Protein AF-A0A379VZ98-F1 (afdb_monomer_lite)

Secondary structure (DSSP, 8-state):
--EEEEEEBTEEEEEETTS-EEEEEEPPTTEE-B-S-EEE-TTS-EEEEEEETTEE-TTS-EE---S-EEEEE-TTS-EEEEEEHHHHS-TT--TTGGGS-HHHH-TT------PPEEEE---SSSS---EEEE---

Organism: Salmonella enterica I (NCBI:txid59201)

Foldseek 3Di:
DDKDWDDFWQWIWIADPVRDTPDIDGADPQWTDFDDDWDQDPVRKIKTQTWGPFDQDPVRDTDTGDSQKIFTAHPVRHTPDMDRNVVVDPPPPCPVVVVDDPCVVCVPPDPDPQPFDFDFDDDPDDDDTDTDTDGDD

Sequence (137 aa):
MAHYPWGYGQRYVKYDIMGVKSLTAGLPDNYNDFSHSMDNAANGHYFLRVASSNYKRPDGKNVRTVRDVIAEVDQNGVVVDEWRLFDILDPYRDVIMKTLDQGAVCPEYRRQPVRPYVERRRSGGAGLLRQIRGYRG

InterPro domains:
  IPR010262 Arylsulfotransferase, bacteria [PF05935] (3-100)
  IPR053143 Arylsulfate Sulfotransferase [PTHR35340] (7-101)

Radius of gyration: 25.3 Å; chains: 1; bounding box: 43×70×60 Å

pLDDT: mean 78.56, std 15.76, range [38.12, 94.31]

Structure (mmCIF, N/CA/C/O backbone):
data_AF-A0A379VZ98-F1
#
_entry.id   AF-A0A379VZ98-F1
#
loop_
_atom_site.group_PDB
_atom_site.id
_atom_site.type_symbol
_atom_site.label_atom_id
_atom_site.label_alt_id
_atom_site.label_comp_id
_atom_site.label_asym_id
_atom_site.label_entity_id
_atom_site.label_seq_id
_atom_site.pdbx_PDB_ins_code
_atom_site.Cartn_x
_atom_site.Cartn_y
_atom_site.Cartn_z
_atom_site.occupancy
_atom_site.B_iso_or_equiv
_atom_site.auth_seq_id
_atom_site.auth_comp_id
_atom_site.auth_asym_id
_atom_site.auth_atom_id
_atom_site.pdbx_PDB_model_num
ATOM 1 N N . MET A 1 1 ? 18.371 -8.761 -16.176 1.00 52.22 1 MET A N 1
ATOM 2 C CA . MET A 1 1 ? 18.724 -7.370 -15.815 1.00 52.22 1 MET A CA 1
ATOM 3 C C . MET A 1 1 ? 18.065 -7.044 -14.487 1.00 52.22 1 MET A C 1
ATOM 5 O O . MET A 1 1 ? 16.955 -7.508 -14.254 1.00 52.22 1 MET A O 1
ATOM 9 N N . ALA A 1 2 ? 18.768 -6.352 -13.589 1.00 61.56 2 ALA A N 1
ATOM 10 C CA . ALA A 1 2 ? 18.210 -5.948 -12.302 1.00 61.56 2 ALA A CA 1
ATOM 11 C C . ALA A 1 2 ? 17.315 -4.724 -12.518 1.00 61.56 2 ALA A C 1
ATOM 13 O O . ALA A 1 2 ? 17.780 -3.694 -12.995 1.00 61.56 2 ALA A O 1
ATOM 14 N N . HIS A 1 3 ? 16.034 -4.847 -12.187 1.00 68.56 3 HIS A N 1
ATOM 15 C CA . HIS A 1 3 ? 15.085 -3.749 -12.297 1.00 68.56 3 HIS A CA 1
ATOM 16 C C . HIS A 1 3 ? 14.783 -3.188 -10.914 1.00 68.56 3 HIS A C 1
ATOM 18 O O . HIS A 1 3 ? 14.562 -3.957 -9.980 1.00 68.56 3 HIS A O 1
ATOM 24 N N . TYR A 1 4 ? 14.732 -1.864 -10.806 1.00 75.25 4 TYR A N 1
ATOM 25 C CA . TYR A 1 4 ? 14.417 -1.164 -9.569 1.00 75.25 4 TYR A CA 1
ATOM 26 C C . TYR A 1 4 ? 12.978 -0.623 -9.621 1.00 75.25 4 TYR A C 1
ATOM 28 O O . TYR A 1 4 ? 12.713 0.352 -10.340 1.00 75.25 4 TYR A O 1
ATOM 36 N N . PRO A 1 5 ? 12.027 -1.281 -8.934 1.00 81.44 5 PRO A N 1
ATOM 37 C CA . PRO A 1 5 ? 10.669 -0.785 -8.791 1.00 81.44 5 PRO A CA 1
ATOM 38 C C . PRO A 1 5 ? 10.587 0.259 -7.673 1.00 81.44 5 PRO A C 1
ATOM 40 O O . PRO A 1 5 ? 11.182 0.109 -6.608 1.00 81.44 5 PRO A O 1
ATOM 43 N N . TRP A 1 6 ? 9.826 1.320 -7.907 1.00 77.62 6 TRP A N 1
ATOM 44 C CA . TRP A 1 6 ? 9.490 2.321 -6.897 1.00 77.62 6 TRP A CA 1
ATOM 45 C C . TRP A 1 6 ? 8.235 3.083 -7.322 1.00 77.62 6 TRP A C 1
ATOM 47 O O . TRP A 1 6 ? 7.806 3.025 -8.472 1.00 77.62 6 TRP A O 1
ATOM 57 N N . GLY A 1 7 ? 7.623 3.812 -6.402 1.00 83.06 7 GLY A N 1
ATOM 58 C CA . GLY A 1 7 ? 6.435 4.603 -6.692 1.00 83.06 7 GLY A CA 1
ATOM 59 C C . GLY A 1 7 ? 6.365 5.841 -5.821 1.00 83.06 7 GLY A C 1
ATOM 60 O O . GLY A 1 7 ? 7.103 5.986 -4.844 1.00 83.06 7 GLY A O 1
ATOM 61 N N . TYR A 1 8 ? 5.500 6.761 -6.216 1.00 82.94 8 TYR A N 1
ATOM 62 C CA . TYR A 1 8 ? 5.319 8.041 -5.555 1.00 82.94 8 TYR A CA 1
ATOM 63 C C . TYR A 1 8 ? 3.886 8.534 -5.769 1.00 82.94 8 TYR A C 1
ATOM 65 O 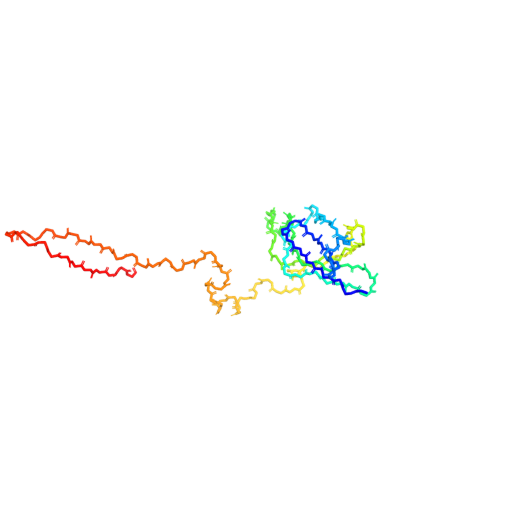O . TYR A 1 8 ? 3.415 8.665 -6.901 1.00 82.94 8 TYR A O 1
ATOM 73 N N . GLY A 1 9 ? 3.187 8.826 -4.670 1.00 85.50 9 GLY A N 1
ATOM 74 C CA . GLY A 1 9 ? 1.819 9.346 -4.704 1.00 85.50 9 GLY A CA 1
ATOM 75 C C . GLY A 1 9 ? 0.869 8.417 -5.460 1.00 85.50 9 GLY A C 1
ATOM 76 O O . GLY A 1 9 ? 0.583 7.328 -4.989 1.00 85.50 9 GLY A O 1
ATOM 77 N N . GLN A 1 10 ? 0.416 8.841 -6.644 1.00 89.69 10 GLN A N 1
ATOM 78 C CA . GLN A 1 10 ? -0.557 8.117 -7.477 1.00 89.69 10 GLN A CA 1
ATOM 79 C C . GLN A 1 10 ? 0.072 7.332 -8.641 1.00 89.69 10 GLN A C 1
ATOM 81 O O . GLN A 1 10 ? -0.622 6.981 -9.595 1.00 89.69 10 GLN A O 1
ATOM 86 N N . ARG A 1 11 ? 1.391 7.108 -8.632 1.00 87.50 11 ARG A N 1
ATOM 87 C CA . ARG A 1 11 ? 2.098 6.421 -9.724 1.00 87.50 11 ARG A CA 1
ATOM 88 C C . ARG A 1 11 ? 3.122 5.431 -9.205 1.00 87.50 11 ARG A C 1
ATOM 90 O O . ARG A 1 11 ? 3.758 5.661 -8.178 1.00 87.50 11 ARG A O 1
ATOM 97 N N . TYR A 1 12 ? 3.338 4.381 -9.981 1.00 86.44 12 TYR A N 1
ATOM 98 C CA . TYR A 1 12 ? 4.404 3.414 -9.767 1.00 86.44 12 TYR A CA 1
ATOM 99 C C . TYR A 1 12 ? 5.161 3.175 -11.073 1.00 86.44 12 TYR A C 1
ATOM 101 O O . TYR A 1 12 ? 4.627 3.295 -12.182 1.00 86.44 12 TYR A O 1
ATOM 109 N N . VAL A 1 13 ? 6.460 2.944 -10.938 1.00 85.69 13 VAL A N 1
ATOM 110 C CA . VAL A 1 13 ? 7.415 2.993 -12.038 1.00 85.69 13 VAL A CA 1
ATOM 111 C C . VAL A 1 13 ? 8.516 1.956 -11.831 1.00 85.69 13 VAL A C 1
ATOM 113 O O . VAL A 1 13 ? 8.914 1.635 -10.712 1.00 85.69 13 VAL A O 1
ATOM 116 N N . LYS A 1 14 ? 9.047 1.444 -12.936 1.00 83.94 14 LYS A N 1
ATOM 117 C CA . LYS A 1 14 ? 10.143 0.473 -12.936 1.00 83.94 14 LYS A CA 1
ATOM 118 C C . LYS A 1 14 ? 11.221 0.948 -13.888 1.00 83.94 14 LYS A C 1
ATOM 120 O O . LYS A 1 14 ? 10.941 1.196 -15.065 1.00 83.94 14 LYS A O 1
ATOM 125 N N . TYR A 1 15 ? 12.438 1.059 -13.375 1.00 84.19 15 TYR A N 1
ATOM 126 C CA . TYR A 1 15 ? 13.606 1.450 -14.155 1.00 84.19 15 TYR A CA 1
ATOM 127 C C . TYR A 1 15 ? 14.595 0.293 -14.248 1.00 84.19 15 TYR A C 1
ATOM 129 O O . TYR A 1 15 ? 14.707 -0.526 -13.335 1.00 84.19 15 TYR A O 1
ATOM 137 N N . ASP A 1 16 ? 15.308 0.225 -15.363 1.00 82.94 16 ASP A N 1
ATOM 138 C CA . ASP A 1 16 ? 16.569 -0.508 -15.429 1.00 82.94 16 ASP A CA 1
ATOM 139 C C . ASP A 1 16 ? 17.679 0.301 -14.735 1.00 82.94 16 ASP A C 1
ATOM 141 O O . ASP A 1 16 ? 17.566 1.520 -14.577 1.00 82.94 16 ASP A O 1
ATOM 145 N N . ILE A 1 17 ? 18.773 -0.353 -14.353 1.00 83.94 17 ILE A N 1
ATOM 146 C CA . ILE A 1 17 ? 19.928 0.290 -13.714 1.00 83.94 17 ILE A CA 1
ATOM 147 C C . ILE A 1 17 ? 20.553 1.384 -14.595 1.00 83.94 17 ILE A C 1
ATOM 149 O O . ILE A 1 17 ? 21.130 2.338 -14.084 1.00 83.94 17 ILE A O 1
ATOM 153 N N . MET A 1 18 ? 20.375 1.292 -15.918 1.00 85.25 18 MET A N 1
ATOM 154 C CA . MET A 1 18 ? 20.783 2.324 -16.879 1.00 85.25 18 MET A CA 1
ATOM 155 C C . MET A 1 18 ? 19.806 3.514 -16.967 1.00 85.25 18 MET A C 1
ATOM 157 O O . MET A 1 18 ? 19.967 4.380 -17.823 1.00 85.25 18 MET A O 1
ATOM 161 N N . GLY A 1 19 ? 18.771 3.568 -16.122 1.00 78.94 19 GLY A N 1
ATOM 162 C CA . GLY A 1 19 ? 17.797 4.665 -16.080 1.00 78.94 19 GLY A CA 1
ATOM 163 C C . GLY A 1 19 ? 16.719 4.607 -17.166 1.00 78.94 19 GLY A C 1
ATOM 164 O O . GLY A 1 19 ? 15.916 5.533 -17.294 1.00 78.94 19 GLY A O 1
ATOM 165 N N . VAL A 1 20 ? 16.656 3.520 -17.937 1.00 81.00 20 VAL A N 1
ATOM 166 C CA . VAL A 1 20 ? 15.603 3.309 -18.936 1.00 81.00 20 VAL A CA 1
ATOM 167 C C . VAL A 1 20 ? 14.290 2.955 -18.239 1.00 81.00 20 VAL A C 1
ATOM 169 O O . VAL A 1 20 ? 14.241 2.060 -17.394 1.00 81.00 20 VAL A O 1
ATOM 172 N N . LYS A 1 21 ? 13.212 3.656 -18.608 1.00 77.81 21 LYS A N 1
ATOM 173 C CA . LYS A 1 21 ? 11.857 3.379 -18.118 1.00 77.81 21 LYS A CA 1
ATOM 174 C C . LYS A 1 21 ? 11.339 2.095 -18.746 1.00 77.81 21 LYS A C 1
ATOM 176 O O . LYS A 1 21 ? 11.106 2.051 -19.949 1.00 77.81 21 LYS A O 1
ATOM 181 N N . SER A 1 22 ? 11.129 1.080 -17.918 1.00 75.56 22 SER A N 1
ATOM 182 C CA . SER A 1 22 ? 10.515 -0.181 -18.335 1.00 75.56 22 SER A CA 1
ATOM 183 C C . SER A 1 22 ? 9.006 -0.194 -18.078 1.00 75.56 22 SER A C 1
ATOM 185 O O . SER A 1 22 ? 8.275 -0.787 -18.861 1.00 75.56 22 SER A O 1
ATOM 187 N N . LEU A 1 23 ? 8.534 0.484 -17.024 1.00 78.69 23 LEU A N 1
ATOM 188 C CA . LEU A 1 23 ? 7.111 0.598 -16.690 1.00 78.69 23 LEU A CA 1
ATOM 189 C C . LEU A 1 23 ? 6.817 1.976 -16.097 1.00 78.69 23 LEU A C 1
ATOM 191 O O . LEU A 1 23 ? 7.582 2.487 -15.274 1.00 78.69 23 LEU A O 1
ATOM 195 N N . THR A 1 24 ? 5.702 2.581 -16.487 1.00 82.25 24 THR A N 1
ATOM 196 C CA . THR A 1 24 ? 5.127 3.743 -15.802 1.00 82.25 24 THR A CA 1
ATOM 197 C C . THR A 1 24 ? 3.617 3.635 -15.870 1.00 82.25 24 THR A C 1
ATOM 199 O O . THR A 1 24 ? 3.052 3.706 -16.957 1.00 82.25 24 THR A O 1
ATOM 202 N N . ALA A 1 25 ? 2.983 3.468 -14.715 1.00 84.31 25 ALA A N 1
ATOM 203 C CA . ALA A 1 25 ? 1.544 3.290 -14.610 1.00 84.31 25 ALA A CA 1
ATOM 204 C C . ALA A 1 25 ? 0.962 4.155 -13.484 1.00 84.31 25 ALA A C 1
ATOM 206 O O . ALA A 1 25 ? 1.635 4.493 -12.501 1.00 84.31 25 ALA A O 1
ATOM 207 N N . GLY A 1 26 ? -0.288 4.572 -13.682 1.00 87.00 26 GLY A N 1
ATOM 208 C CA . GLY A 1 26 ? -1.091 5.214 -12.649 1.00 87.00 26 GLY A CA 1
ATOM 209 C C . GLY A 1 26 ? -1.688 4.168 -11.719 1.00 87.00 26 GLY A C 1
ATOM 210 O O . GLY A 1 26 ? -1.948 3.044 -12.141 1.00 87.00 26 GLY A O 1
ATOM 211 N N . LEU A 1 27 ? -1.905 4.543 -10.462 1.00 87.69 27 LEU A N 1
ATOM 212 C CA . LEU A 1 27 ? -2.739 3.745 -9.575 1.00 87.69 27 LEU A CA 1
ATOM 213 C C . LEU A 1 27 ? -4.188 3.744 -10.085 1.00 87.69 27 LEU A C 1
ATOM 215 O O . LEU A 1 27 ? -4.659 4.793 -10.533 1.00 87.69 27 LEU A O 1
ATOM 219 N N . PRO A 1 28 ? -4.893 2.607 -9.992 1.00 86.94 28 PRO A N 1
ATOM 220 C CA . PRO A 1 28 ? -6.329 2.556 -10.237 1.00 86.94 28 PRO A CA 1
ATOM 221 C C . PRO A 1 28 ? -7.104 3.498 -9.298 1.00 86.94 28 PRO A C 1
ATOM 223 O O . PRO A 1 28 ? -6.704 3.708 -8.153 1.00 86.94 28 PRO A O 1
ATOM 226 N N . ASP A 1 29 ? -8.227 4.049 -9.768 1.00 86.94 29 ASP A N 1
ATOM 227 C CA . ASP A 1 29 ? -8.970 5.126 -9.082 1.00 86.94 29 ASP A CA 1
ATOM 228 C C . ASP A 1 29 ? -9.511 4.743 -7.692 1.00 86.94 29 ASP A C 1
ATOM 230 O O . ASP A 1 29 ? -9.746 5.602 -6.834 1.00 86.94 29 ASP A O 1
ATOM 234 N N . ASN A 1 30 ? -9.715 3.448 -7.445 1.00 88.94 30 ASN A N 1
ATOM 235 C CA . ASN A 1 30 ? -10.136 2.919 -6.149 1.00 88.94 30 ASN A CA 1
ATOM 236 C C . ASN A 1 30 ? -9.011 2.921 -5.099 1.00 88.94 30 ASN A C 1
ATOM 238 O O . ASN A 1 30 ? -9.296 2.703 -3.919 1.00 88.94 30 ASN A O 1
ATOM 242 N N . TYR A 1 31 ? -7.772 3.228 -5.490 1.00 91.06 31 TYR A N 1
ATOM 243 C CA . TYR A 1 31 ? -6.630 3.318 -4.589 1.00 91.06 31 TYR A CA 1
ATOM 244 C C . TYR A 1 31 ? -5.995 4.710 -4.567 1.00 91.06 31 TYR A C 1
ATOM 246 O O . TYR A 1 31 ? -6.050 5.505 -5.508 1.00 91.06 31 TYR A O 1
ATOM 254 N N . ASN A 1 32 ? -5.359 5.015 -3.447 1.00 90.56 32 ASN A N 1
ATOM 255 C CA . ASN A 1 32 ? -4.592 6.230 -3.243 1.00 90.56 32 ASN A CA 1
ATOM 256 C C . ASN A 1 32 ? -3.304 5.950 -2.475 1.00 90.56 32 ASN A C 1
ATOM 258 O O . ASN A 1 32 ? -3.136 4.899 -1.864 1.00 90.56 32 ASN A O 1
ATOM 262 N N . ASP A 1 33 ? -2.409 6.929 -2.500 1.00 86.56 33 ASP A N 1
ATOM 263 C CA . ASP A 1 33 ? -1.228 7.015 -1.650 1.00 86.56 33 ASP A CA 1
ATOM 264 C C . ASP A 1 33 ? -0.363 5.748 -1.696 1.00 86.56 33 ASP A C 1
ATOM 266 O O . ASP A 1 33 ? -0.192 5.047 -0.692 1.00 86.56 33 ASP A O 1
ATOM 270 N N . PHE A 1 34 ? 0.231 5.474 -2.865 1.00 88.56 34 PHE A N 1
ATOM 271 C CA . PHE A 1 34 ? 1.305 4.489 -2.970 1.00 88.56 34 PHE A CA 1
ATOM 272 C C . PHE A 1 34 ? 2.358 4.780 -1.903 1.00 88.56 34 PHE A C 1
ATOM 274 O O . PHE A 1 34 ? 2.880 5.900 -1.801 1.00 88.56 34 PHE A O 1
ATOM 281 N N . SER A 1 35 ? 2.682 3.765 -1.106 1.00 79.19 35 SER A N 1
ATOM 282 C CA . SER A 1 35 ? 3.544 3.946 0.048 1.00 79.19 35 SER A CA 1
ATOM 283 C C . SER A 1 35 ? 4.502 2.772 0.248 1.00 79.19 35 SER A C 1
ATOM 285 O O . SER A 1 35 ? 4.102 1.621 0.344 1.00 79.19 35 SER A O 1
ATOM 287 N N . HIS A 1 36 ? 5.783 3.107 0.413 1.00 83.00 36 HIS A N 1
ATOM 288 C CA . HIS A 1 36 ? 6.890 2.242 0.844 1.00 83.00 36 HIS A CA 1
ATOM 289 C C . HIS A 1 36 ? 7.381 1.149 -0.102 1.00 83.00 36 HIS A C 1
ATOM 291 O O . HIS A 1 36 ? 8.596 1.054 -0.260 1.00 83.00 36 HIS A O 1
ATOM 297 N N . SER A 1 37 ? 6.514 0.310 -0.669 1.00 83.56 37 SER A N 1
ATOM 298 C CA . SER A 1 37 ? 6.976 -0.901 -1.359 1.00 83.56 37 SER A CA 1
ATOM 299 C C . SER A 1 37 ? 6.192 -1.229 -2.624 1.00 83.56 37 SER A C 1
ATOM 301 O O . SER A 1 37 ? 4.969 -1.088 -2.697 1.00 83.56 37 SER A O 1
ATOM 303 N N . MET A 1 38 ? 6.957 -1.672 -3.621 1.00 88.12 38 MET A N 1
ATOM 304 C CA . MET A 1 38 ? 6.491 -2.328 -4.833 1.00 88.12 38 MET A CA 1
ATOM 305 C C . MET A 1 38 ? 7.358 -3.570 -5.025 1.00 88.12 38 MET A C 1
ATOM 307 O O . MET A 1 38 ? 8.554 -3.437 -5.291 1.00 88.12 38 MET A O 1
ATOM 311 N N . ASP A 1 39 ? 6.759 -4.749 -4.917 1.00 87.69 39 ASP A N 1
ATOM 312 C CA . ASP A 1 39 ? 7.471 -6.023 -5.006 1.00 87.69 39 ASP A CA 1
ATOM 313 C C . ASP A 1 39 ? 7.060 -6.786 -6.268 1.00 87.69 39 ASP A C 1
ATOM 315 O O . ASP A 1 39 ? 5.899 -6.769 -6.677 1.00 87.69 39 ASP A O 1
ATOM 319 N N . ASN A 1 40 ? 8.025 -7.445 -6.916 1.00 87.12 40 ASN A N 1
ATOM 320 C CA . ASN A 1 40 ? 7.742 -8.282 -8.082 1.00 87.12 40 ASN A CA 1
ATOM 321 C C . ASN A 1 40 ? 7.317 -9.674 -7.607 1.00 87.12 40 ASN A C 1
ATOM 323 O O . ASN A 1 40 ? 8.068 -10.341 -6.892 1.00 87.12 40 ASN A O 1
ATOM 327 N N . ALA A 1 41 ? 6.156 -10.132 -8.053 1.00 85.56 41 ALA A N 1
ATOM 328 C CA . ALA A 1 41 ? 5.700 -11.489 -7.822 1.00 85.56 41 ALA A CA 1
ATOM 329 C C . ALA A 1 41 ? 6.348 -12.461 -8.825 1.00 85.56 41 ALA A C 1
ATOM 331 O O . ALA A 1 41 ? 6.714 -12.091 -9.945 1.00 85.56 41 ALA A O 1
ATOM 332 N N . ALA A 1 42 ? 6.482 -13.734 -8.440 1.00 84.44 42 ALA A N 1
ATOM 333 C CA . ALA A 1 42 ? 7.091 -14.762 -9.293 1.00 84.44 42 ALA A CA 1
ATOM 334 C C . ALA A 1 42 ? 6.268 -15.063 -10.563 1.00 84.44 42 ALA A C 1
ATOM 336 O O . ALA A 1 42 ? 6.815 -15.514 -11.566 1.00 84.44 42 ALA A O 1
ATOM 337 N N . ASN A 1 43 ? 4.965 -14.785 -10.526 1.00 86.44 43 ASN A N 1
ATOM 338 C CA . ASN A 1 43 ? 4.017 -14.916 -11.637 1.00 86.44 43 ASN A CA 1
ATOM 339 C C . ASN A 1 43 ? 4.063 -13.724 -12.623 1.00 86.44 43 ASN A C 1
ATOM 341 O O . ASN A 1 43 ? 3.345 -13.724 -13.618 1.00 86.44 43 ASN A O 1
ATOM 345 N N . GLY A 1 44 ? 4.913 -12.719 -12.378 1.00 85.00 44 GLY A N 1
ATOM 346 C CA . GLY A 1 44 ? 5.022 -11.525 -13.217 1.00 85.00 44 GLY A CA 1
ATOM 347 C C . GLY A 1 44 ? 4.010 -10.421 -12.894 1.00 85.00 44 GLY A C 1
ATOM 348 O O . GLY A 1 44 ? 3.984 -9.426 -13.623 1.00 85.00 44 GLY A O 1
ATOM 349 N N . HIS A 1 45 ? 3.216 -10.580 -11.830 1.00 91.12 45 HIS A N 1
ATOM 350 C CA . HIS A 1 45 ? 2.412 -9.520 -11.222 1.00 91.12 45 HIS A CA 1
ATOM 351 C C . HIS A 1 45 ? 3.263 -8.644 -10.290 1.00 91.12 45 HIS A C 1
ATOM 353 O O . HIS A 1 45 ? 4.441 -8.918 -10.020 1.00 91.12 45 HIS A O 1
ATOM 359 N N . TYR A 1 46 ? 2.664 -7.565 -9.802 1.00 89.25 46 TYR A N 1
ATOM 360 C CA . TYR A 1 46 ? 3.292 -6.640 -8.872 1.00 89.25 46 TYR A CA 1
ATOM 361 C C . TYR A 1 46 ? 2.431 -6.481 -7.629 1.00 89.25 46 TYR A C 1
ATOM 363 O O . TYR A 1 46 ? 1.229 -6.256 -7.734 1.00 89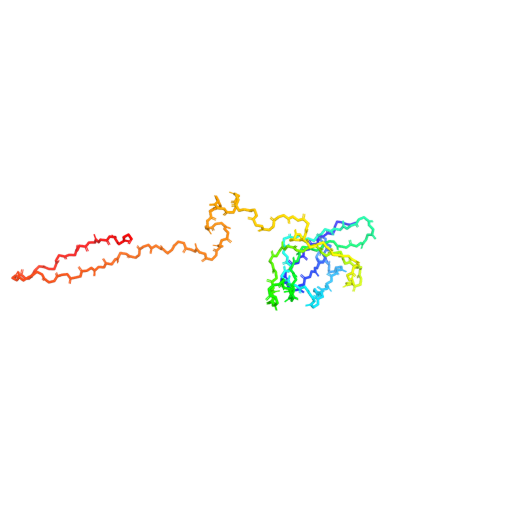.25 46 TYR A O 1
ATOM 371 N N . PHE A 1 47 ? 3.060 -6.523 -6.460 1.00 91.56 47 PHE A N 1
ATOM 372 C CA . PHE A 1 47 ? 2.416 -6.168 -5.204 1.00 91.56 47 PHE A CA 1
ATOM 373 C C . PHE A 1 47 ? 2.694 -4.708 -4.888 1.00 91.56 47 PHE A C 1
ATOM 375 O O . PHE A 1 47 ? 3.849 -4.289 -4.800 1.00 91.56 47 PHE A O 1
ATOM 382 N N . LEU A 1 48 ? 1.630 -3.935 -4.711 1.00 92.00 48 LEU A N 1
ATOM 383 C CA . LEU A 1 48 ? 1.683 -2.523 -4.369 1.00 92.00 48 LEU A CA 1
ATOM 384 C C . LEU A 1 48 ? 1.099 -2.321 -2.980 1.00 92.00 48 LEU A C 1
ATOM 386 O O . LEU A 1 48 ? -0.019 -2.752 -2.701 1.00 92.00 48 LEU A O 1
ATOM 390 N N . ARG A 1 49 ? 1.820 -1.604 -2.122 1.00 92.56 49 ARG A N 1
ATOM 391 C CA . ARG A 1 49 ? 1.268 -1.146 -0.850 1.00 92.56 49 ARG A CA 1
ATOM 392 C C . ARG A 1 49 ? 0.619 0.226 -1.027 1.00 92.56 49 ARG A C 1
ATOM 394 O O . ARG A 1 49 ? 1.284 1.221 -1.331 1.00 92.56 49 ARG A O 1
ATOM 401 N N . VAL A 1 50 ? -0.689 0.273 -0.816 1.00 92.81 50 VAL A N 1
ATOM 402 C CA . VAL A 1 50 ? -1.562 1.409 -1.133 1.00 92.81 50 VAL A CA 1
ATOM 403 C C . VAL A 1 50 ? -2.581 1.648 -0.013 1.00 92.81 50 VAL A C 1
ATOM 405 O O . VAL A 1 50 ? -2.596 0.965 1.014 1.00 92.81 50 VAL A O 1
ATOM 408 N N . ALA A 1 51 ? -3.414 2.662 -0.190 1.00 92.19 51 ALA A N 1
ATOM 409 C CA . ALA A 1 51 ? -4.631 2.898 0.568 1.00 92.19 51 ALA A CA 1
ATOM 410 C C . ALA A 1 51 ? -5.856 2.790 -0.352 1.00 92.19 51 ALA A C 1
ATOM 412 O O . ALA A 1 51 ? -5.739 2.908 -1.570 1.00 92.19 51 ALA A O 1
ATOM 413 N N . SER A 1 52 ? -7.033 2.579 0.231 1.00 91.31 52 SER A N 1
ATOM 414 C CA . SER A 1 52 ? -8.319 2.639 -0.465 1.00 91.31 52 SER A CA 1
ATOM 415 C C . SER A 1 52 ? -8.836 4.076 -0.509 1.00 91.31 52 SER A C 1
ATOM 417 O O . SER A 1 52 ? -8.930 4.746 0.526 1.00 91.31 52 SER A O 1
ATOM 419 N N . SER A 1 53 ? -9.245 4.532 -1.695 1.00 90.88 53 SER A N 1
ATOM 420 C CA . SER A 1 53 ? -9.639 5.923 -1.942 1.00 90.88 53 SER A CA 1
ATOM 421 C C . SER A 1 53 ? -11.048 6.263 -1.441 1.00 90.88 53 SER A C 1
ATOM 423 O O . SER A 1 53 ? -11.346 7.436 -1.191 1.00 90.88 53 SER A O 1
ATOM 425 N N . ASN A 1 54 ? -11.912 5.255 -1.282 1.00 90.44 54 ASN A N 1
ATOM 426 C CA . ASN A 1 54 ? -13.307 5.428 -0.877 1.00 90.44 54 ASN A CA 1
ATOM 427 C C . ASN A 1 54 ? -13.859 4.192 -0.145 1.00 90.44 54 ASN A C 1
ATOM 429 O O . ASN A 1 54 ? -14.815 3.555 -0.591 1.00 90.44 54 ASN A O 1
ATOM 433 N N . TYR A 1 55 ? -13.246 3.825 0.981 1.00 90.44 55 TYR A N 1
ATOM 434 C CA . TYR A 1 55 ? -13.756 2.733 1.805 1.00 90.44 55 TYR A CA 1
ATOM 435 C C . TYR A 1 55 ? -14.996 3.178 2.584 1.00 90.44 55 TYR A C 1
ATOM 437 O O . TYR A 1 55 ? -14.958 4.171 3.317 1.00 90.44 55 TYR A O 1
ATOM 445 N N . LYS A 1 56 ? -16.088 2.422 2.457 1.00 91.94 56 LYS A N 1
ATOM 446 C CA . LYS A 1 56 ? -17.310 2.647 3.227 1.00 91.94 56 LYS A CA 1
ATOM 447 C C . LYS A 1 56 ? -17.233 1.870 4.534 1.00 91.94 56 LYS A C 1
ATOM 449 O O . LYS A 1 56 ? -17.351 0.648 4.548 1.00 91.94 56 LYS A O 1
ATOM 454 N N . ARG A 1 57 ? -17.051 2.591 5.635 1.00 87.38 57 ARG A N 1
ATOM 455 C CA . ARG A 1 57 ? -17.041 2.004 6.975 1.00 87.38 57 ARG A CA 1
ATOM 456 C C . ARG A 1 57 ? -18.437 1.493 7.370 1.00 87.38 57 ARG A C 1
ATOM 458 O O . ARG A 1 57 ? -19.441 1.971 6.834 1.00 87.38 57 ARG A O 1
ATOM 465 N N . PRO A 1 58 ? -18.527 0.576 8.354 1.00 87.69 58 PRO A N 1
ATOM 466 C CA . PRO A 1 58 ? -19.807 0.094 8.887 1.00 87.69 58 PRO A CA 1
ATOM 467 C C . PRO A 1 58 ? -20.707 1.200 9.459 1.00 87.69 58 PRO A C 1
ATOM 469 O O . PRO A 1 58 ? -21.924 1.055 9.492 1.00 87.69 58 PRO A O 1
ATOM 472 N N . ASP A 1 59 ? -20.120 2.328 9.864 1.00 88.12 59 ASP A N 1
ATOM 473 C CA . ASP A 1 59 ? -20.832 3.534 10.306 1.00 88.12 59 ASP A CA 1
ATOM 474 C C . ASP A 1 59 ? -21.445 4.349 9.143 1.00 88.12 59 ASP A C 1
ATOM 476 O O . ASP A 1 59 ? -22.020 5.417 9.358 1.00 88.12 59 ASP A O 1
ATOM 480 N N . GLY A 1 60 ? -21.317 3.863 7.904 1.00 91.00 60 GLY A N 1
ATOM 481 C CA . GLY A 1 60 ? -21.834 4.486 6.691 1.00 91.00 60 GLY A CA 1
ATOM 482 C C . GLY A 1 60 ? -20.969 5.620 6.141 1.00 91.00 60 GLY A C 1
ATOM 483 O O . GLY A 1 60 ? -21.331 6.191 5.108 1.00 91.00 60 GLY A O 1
ATOM 484 N N . LYS A 1 61 ? -19.840 5.951 6.779 1.00 90.94 61 LYS A N 1
ATOM 485 C CA . LYS A 1 61 ? -18.950 7.025 6.325 1.00 90.94 61 LYS A CA 1
ATOM 486 C C . LYS A 1 61 ? -17.952 6.521 5.294 1.00 90.94 61 LYS A C 1
ATOM 488 O O . LYS A 1 61 ? -17.348 5.461 5.441 1.00 90.94 61 LYS A O 1
ATOM 493 N N . ASN A 1 62 ? -17.739 7.347 4.279 1.00 92.44 62 ASN A N 1
ATOM 494 C CA . ASN A 1 62 ? -16.701 7.147 3.283 1.00 92.44 62 ASN A CA 1
ATOM 495 C C . ASN A 1 62 ? -15.383 7.727 3.790 1.00 92.44 62 ASN A C 1
ATOM 497 O O . ASN A 1 62 ? -15.326 8.893 4.191 1.00 92.44 62 ASN A O 1
ATOM 501 N N . VAL A 1 63 ? -14.329 6.920 3.770 1.00 91.50 63 VAL A N 1
ATOM 502 C CA . VAL A 1 63 ? -12.994 7.324 4.207 1.00 91.50 63 VAL A CA 1
ATOM 503 C C . VAL A 1 63 ? -11.939 6.926 3.186 1.00 91.50 63 VAL A C 1
ATOM 505 O O . VAL A 1 63 ? -12.048 5.900 2.516 1.00 91.50 63 VAL A O 1
ATOM 508 N N . ARG A 1 64 ? -10.874 7.725 3.132 1.00 92.00 64 ARG A N 1
ATOM 509 C CA . ARG A 1 64 ? -9.594 7.287 2.583 1.00 92.00 64 ARG A CA 1
ATOM 510 C C . ARG A 1 64 ? -8.856 6.536 3.672 1.00 92.00 64 ARG A C 1
ATOM 512 O O . ARG A 1 64 ? -8.692 7.073 4.771 1.00 92.00 64 ARG A O 1
ATOM 519 N N . THR A 1 65 ? -8.484 5.296 3.400 1.00 90.44 65 THR A N 1
ATOM 520 C CA . THR A 1 65 ? -7.720 4.507 4.367 1.00 90.44 65 THR A CA 1
ATOM 521 C C . THR A 1 65 ? -6.246 4.921 4.333 1.00 90.44 65 THR A C 1
ATOM 523 O O . THR A 1 65 ? -5.872 5.822 3.578 1.00 90.44 65 THR A O 1
ATOM 526 N N . VAL A 1 66 ? -5.404 4.366 5.208 1.00 90.19 66 VAL A N 1
ATOM 52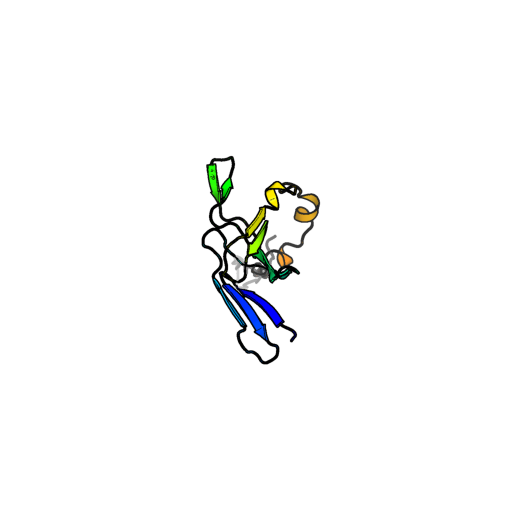7 C CA . VAL A 1 66 ? -4.005 4.806 5.332 1.00 90.19 66 VAL A CA 1
ATOM 528 C C . VAL A 1 66 ? -3.080 3.600 5.354 1.00 90.19 66 VAL A C 1
ATOM 530 O O . VAL A 1 66 ? -2.913 2.957 6.384 1.00 90.19 66 VAL A O 1
ATOM 533 N N . ARG A 1 67 ? -2.400 3.371 4.223 1.00 88.56 67 ARG A N 1
ATOM 534 C CA . ARG A 1 67 ? -1.295 2.408 4.056 1.00 88.56 67 ARG A CA 1
ATOM 535 C C . ARG A 1 67 ? -1.611 0.990 4.558 1.00 88.56 67 ARG A C 1
ATOM 537 O O . ARG A 1 67 ? -0.726 0.324 5.094 1.00 88.56 67 ARG A O 1
ATOM 544 N N . ASP A 1 68 ? -2.854 0.564 4.401 1.00 91.31 68 ASP A N 1
ATOM 545 C CA . ASP A 1 68 ? -3.443 -0.644 4.981 1.00 91.31 68 ASP A CA 1
ATOM 546 C C . ASP A 1 68 ? -4.042 -1.588 3.925 1.00 91.31 68 ASP A C 1
ATOM 548 O O . ASP A 1 68 ? -4.775 -2.516 4.268 1.00 91.31 68 ASP A O 1
ATOM 552 N N . VAL A 1 69 ? -3.718 -1.382 2.646 1.00 93.00 69 VAL A N 1
ATOM 553 C CA . VAL A 1 69 ? -4.129 -2.258 1.546 1.00 93.00 69 VAL A CA 1
ATOM 554 C C . VAL A 1 69 ? -2.907 -2.707 0.751 1.00 93.00 69 VAL A C 1
ATOM 556 O O . VAL A 1 69 ? -2.013 -1.913 0.447 1.00 93.00 69 VAL A O 1
ATOM 559 N N . ILE A 1 70 ? -2.866 -3.991 0.407 1.00 93.50 70 ILE A N 1
ATOM 560 C CA . ILE A 1 70 ? -1.911 -4.546 -0.555 1.00 93.50 70 ILE A CA 1
ATOM 561 C C . ILE A 1 70 ? -2.710 -4.932 -1.797 1.00 93.50 70 ILE A C 1
ATOM 563 O O . ILE A 1 70 ? -3.654 -5.706 -1.687 1.00 93.50 70 ILE A O 1
ATOM 567 N N . ALA A 1 71 ? -2.357 -4.383 -2.954 1.00 92.69 71 ALA A N 1
ATOM 568 C CA . ALA A 1 71 ? -2.999 -4.690 -4.229 1.00 92.69 71 ALA A CA 1
ATOM 569 C C . ALA A 1 71 ? -2.044 -5.498 -5.113 1.00 92.69 71 ALA A C 1
ATOM 571 O O . ALA A 1 71 ? -0.892 -5.095 -5.298 1.00 92.69 71 ALA A O 1
ATOM 572 N N . GLU A 1 72 ? -2.513 -6.616 -5.665 1.00 93.00 72 GLU A N 1
ATOM 573 C CA . GLU A 1 72 ? -1.832 -7.325 -6.748 1.00 93.00 72 GLU A CA 1
ATOM 574 C C . GLU A 1 72 ? -2.310 -6.765 -8.084 1.00 93.00 72 GLU A C 1
ATOM 576 O O . GLU A 1 72 ? -3.503 -6.778 -8.388 1.00 93.00 72 GLU A O 1
ATOM 581 N N . VAL A 1 73 ? -1.375 -6.272 -8.892 1.00 91.19 73 VAL A N 1
ATOM 582 C CA . VAL A 1 73 ? -1.663 -5.748 -10.227 1.00 91.19 73 VAL A CA 1
ATOM 583 C C . VAL A 1 73 ? -0.932 -6.540 -11.298 1.00 91.19 73 VAL A C 1
ATOM 585 O O . VAL A 1 73 ? 0.214 -6.964 -11.129 1.00 91.19 73 VAL A O 1
ATOM 588 N N . ASP A 1 74 ? -1.589 -6.718 -12.434 1.00 89.69 74 ASP A N 1
ATOM 589 C CA . ASP A 1 74 ? -0.987 -7.296 -13.620 1.00 89.69 74 ASP A CA 1
ATOM 590 C C . ASP A 1 74 ? -0.077 -6.320 -14.374 1.00 89.69 74 ASP A C 1
ATOM 592 O O . ASP A 1 74 ? 0.112 -5.156 -14.011 1.00 89.69 74 ASP A O 1
ATOM 596 N N . GLN A 1 75 ? 0.532 -6.825 -15.445 1.00 84.44 75 GLN A N 1
ATOM 597 C CA . GLN A 1 75 ? 1.428 -6.043 -16.297 1.00 84.44 75 GLN A CA 1
ATOM 598 C C . GLN A 1 75 ? 0.704 -4.924 -17.056 1.00 84.44 75 GLN A C 1
ATOM 600 O O . GLN A 1 75 ? 1.351 -3.970 -17.488 1.00 84.44 75 GLN A O 1
ATOM 605 N N . ASN A 1 76 ? -0.619 -5.020 -17.182 1.00 84.69 76 ASN A N 1
ATOM 606 C CA . ASN A 1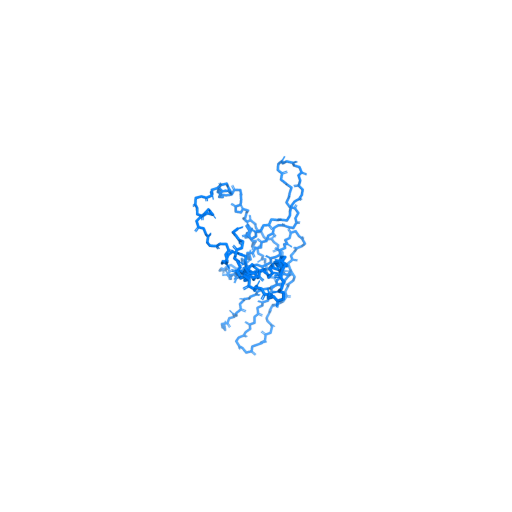 76 ? -1.478 -4.028 -17.816 1.00 84.69 76 ASN A CA 1
ATOM 607 C C . ASN A 1 76 ? -2.002 -2.985 -16.813 1.00 84.69 76 ASN A C 1
ATOM 609 O O . ASN A 1 76 ? -2.624 -2.008 -17.227 1.00 84.69 76 ASN A O 1
ATOM 613 N N . GLY A 1 77 ? -1.746 -3.164 -15.512 1.00 83.50 77 GLY A N 1
ATOM 614 C CA . GLY A 1 77 ? -2.256 -2.306 -14.441 1.00 83.50 77 GLY A CA 1
ATOM 615 C C . GLY A 1 77 ? -3.669 -2.663 -13.968 1.00 83.50 77 GLY A C 1
ATOM 616 O O . GLY A 1 77 ? -4.306 -1.852 -13.298 1.00 83.50 77 GLY A O 1
ATOM 617 N N . VAL A 1 78 ? -4.165 -3.853 -14.305 1.00 89.06 78 VAL A N 1
ATOM 618 C CA . VAL A 1 78 ? -5.436 -4.397 -13.816 1.00 89.06 78 VAL A CA 1
ATOM 619 C C . VAL A 1 78 ? -5.213 -5.068 -12.468 1.00 89.06 78 VAL A C 1
ATOM 621 O O . VAL A 1 78 ? -4.245 -5.799 -12.277 1.00 89.06 78 VAL A O 1
ATOM 624 N N . VAL A 1 79 ? -6.122 -4.827 -11.530 1.00 90.56 79 VAL A N 1
ATOM 625 C CA . VAL A 1 79 ? -6.066 -5.412 -10.188 1.00 90.56 79 VAL A CA 1
ATOM 626 C C . VAL A 1 79 ? -6.581 -6.841 -10.256 1.00 90.56 79 VAL A C 1
ATOM 628 O O . VAL A 1 79 ? -7.706 -7.072 -10.700 1.00 90.56 79 VAL A O 1
ATOM 631 N N . VAL A 1 80 ? -5.741 -7.783 -9.840 1.00 91.94 80 VAL A N 1
ATOM 632 C CA . VAL A 1 80 ? -6.054 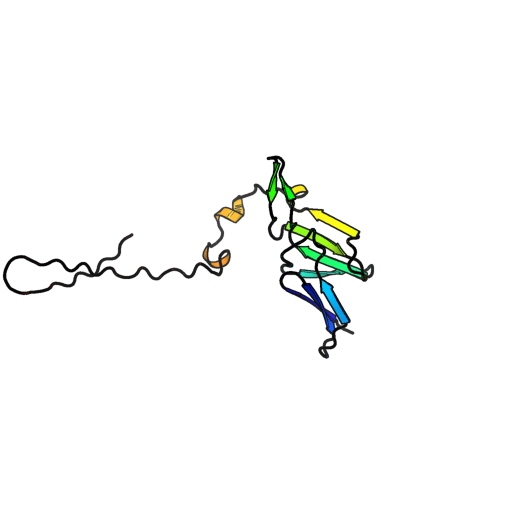-9.216 -9.815 1.00 91.94 80 VAL A CA 1
ATOM 633 C C . VAL A 1 80 ? -6.648 -9.598 -8.466 1.00 91.94 80 VAL A C 1
ATOM 635 O O . VAL A 1 80 ? -7.667 -10.282 -8.422 1.00 91.94 80 VAL A O 1
ATOM 638 N N . ASP A 1 81 ? -6.034 -9.121 -7.384 1.00 92.88 81 ASP A N 1
ATOM 639 C CA . ASP A 1 81 ? -6.474 -9.391 -6.019 1.00 92.88 81 ASP A CA 1
ATOM 640 C C . ASP A 1 81 ? -6.124 -8.225 -5.081 1.00 92.88 81 ASP A C 1
ATOM 642 O O . ASP A 1 81 ? -5.269 -7.381 -5.383 1.00 92.88 81 ASP A O 1
ATOM 646 N N . GLU A 1 82 ? -6.796 -8.171 -3.935 1.00 92.50 82 GLU A N 1
ATOM 647 C CA . GLU A 1 82 ? -6.536 -7.194 -2.885 1.00 92.50 82 GLU A CA 1
ATOM 648 C C . GLU A 1 82 ? -6.600 -7.799 -1.479 1.00 92.50 82 GLU A C 1
ATOM 650 O O . GLU A 1 82 ? -7.514 -8.537 -1.115 1.00 92.50 82 GLU A O 1
ATOM 655 N N . TRP A 1 83 ? -5.662 -7.385 -0.628 1.00 94.31 83 TRP A N 1
ATOM 656 C CA . TRP A 1 83 ? -5.656 -7.705 0.796 1.00 94.31 83 TRP A CA 1
ATOM 657 C C . TRP A 1 83 ? -5.897 -6.449 1.614 1.00 94.31 83 TRP A C 1
ATOM 659 O O . TRP A 1 83 ? -5.056 -5.548 1.694 1.00 94.31 83 TRP A O 1
ATOM 669 N N . ARG A 1 84 ? -7.057 -6.417 2.265 1.00 92.12 84 ARG A N 1
ATOM 670 C CA . ARG A 1 84 ? -7.452 -5.368 3.204 1.00 92.12 84 ARG A CA 1
ATOM 671 C C . ARG A 1 84 ? -6.940 -5.723 4.587 1.00 92.12 84 ARG A C 1
ATOM 673 O O . ARG A 1 84 ? -7.514 -6.558 5.284 1.00 92.12 84 ARG A O 1
ATOM 680 N N . LEU A 1 85 ? -5.845 -5.093 5.004 1.00 92.06 85 LEU A N 1
ATOM 681 C CA . LEU A 1 85 ? -5.192 -5.443 6.265 1.00 92.06 85 LEU A CA 1
ATOM 682 C C . LEU A 1 85 ? -6.079 -5.151 7.477 1.00 92.06 85 LEU A C 1
ATOM 684 O O . LEU A 1 85 ? -5.942 -5.825 8.487 1.00 92.06 85 LEU A O 1
ATOM 688 N N . PHE A 1 86 ? -7.005 -4.198 7.376 1.00 89.06 86 PHE A N 1
ATOM 689 C CA . PHE A 1 86 ? -7.966 -3.894 8.439 1.00 89.06 86 PHE A CA 1
ATOM 690 C C . PHE A 1 86 ? -9.061 -4.960 8.624 1.00 89.06 86 PHE A C 1
ATOM 692 O O . PHE A 1 86 ? -9.692 -4.968 9.676 1.00 89.06 86 PHE A O 1
ATOM 699 N N . ASP A 1 87 ? -9.281 -5.837 7.638 1.00 90.12 87 ASP A N 1
ATOM 700 C CA . ASP A 1 87 ? -10.203 -6.978 7.750 1.00 90.12 87 ASP A CA 1
ATOM 701 C C . ASP A 1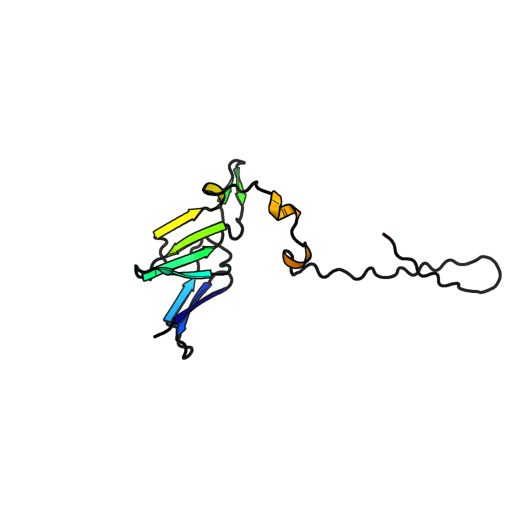 87 ? -9.473 -8.251 8.226 1.00 90.12 87 ASP A C 1
ATOM 703 O O . ASP A 1 87 ? -10.087 -9.158 8.784 1.00 90.12 87 ASP A O 1
ATOM 707 N N . ILE A 1 88 ? -8.155 -8.324 8.001 1.00 93.06 88 ILE A N 1
ATOM 708 C CA . ILE A 1 88 ? -7.311 -9.489 8.322 1.00 93.06 88 ILE A CA 1
ATOM 709 C C . ILE A 1 88 ? -6.653 -9.349 9.703 1.00 93.06 88 ILE A C 1
ATOM 711 O O . ILE A 1 88 ? -6.525 -10.323 10.445 1.00 93.06 88 ILE A O 1
ATOM 715 N N . LEU A 1 89 ? -6.182 -8.147 10.032 1.00 92.25 89 LEU A N 1
ATOM 716 C CA . LEU A 1 89 ? -5.524 -7.813 11.293 1.00 92.25 89 LEU A CA 1
ATOM 717 C C . LEU A 1 89 ? -6.498 -7.094 12.232 1.00 92.25 89 LEU A C 1
ATOM 719 O O . LEU A 1 89 ? -7.611 -6.752 11.855 1.00 92.25 89 LEU A O 1
ATOM 723 N N . ASP A 1 90 ? -6.054 -6.837 13.463 1.00 90.50 90 ASP A N 1
ATOM 724 C CA . ASP A 1 90 ? -6.808 -6.047 14.438 1.00 90.50 90 ASP A CA 1
ATOM 725 C C . ASP A 1 90 ? -6.447 -4.549 14.330 1.00 90.50 90 ASP A C 1
ATOM 727 O O . ASP A 1 90 ? -5.373 -4.150 14.803 1.00 90.50 90 ASP A O 1
ATOM 731 N N . PRO A 1 91 ? -7.316 -3.696 13.746 1.00 88.50 91 PRO A N 1
ATOM 732 C CA . PRO A 1 91 ? -7.058 -2.263 13.621 1.00 88.50 91 PRO A CA 1
ATOM 733 C C . PRO A 1 91 ? -7.164 -1.501 14.953 1.00 88.50 91 PRO A C 1
ATOM 735 O O . PRO A 1 91 ? -6.740 -0.347 15.022 1.00 88.50 91 PRO A O 1
ATOM 738 N N . TYR A 1 92 ? -7.719 -2.105 16.009 1.00 88.31 92 TYR A N 1
ATOM 739 C CA . TYR A 1 92 ? -7.900 -1.467 17.318 1.00 88.31 92 TYR A CA 1
ATOM 740 C C . TYR A 1 92 ? -6.760 -1.758 18.296 1.00 88.31 92 TYR A C 1
ATOM 742 O O . TYR A 1 92 ? -6.726 -1.198 19.395 1.00 88.31 92 TYR A O 1
ATOM 750 N N . ARG A 1 93 ? -5.793 -2.591 17.902 1.00 90.50 93 ARG A N 1
ATOM 751 C CA . ARG A 1 93 ? -4.635 -2.912 18.731 1.00 90.50 93 ARG A CA 1
ATOM 752 C C . ARG A 1 93 ? -3.710 -1.705 18.891 1.00 90.50 93 ARG A C 1
ATOM 754 O O . ARG A 1 93 ? -2.911 -1.380 18.016 1.00 90.50 93 ARG A O 1
ATOM 761 N N . ASP A 1 94 ? -3.744 -1.093 20.069 1.00 91.56 94 ASP A N 1
ATOM 762 C CA . ASP A 1 94 ? -3.060 0.175 20.349 1.00 91.56 94 ASP A CA 1
ATOM 763 C C . ASP A 1 94 ? -1.795 0.058 21.219 1.00 91.56 94 ASP A C 1
ATOM 765 O O . ASP A 1 94 ? -1.117 1.060 21.454 1.00 91.56 94 ASP A O 1
ATOM 769 N N . VAL A 1 95 ? -1.444 -1.154 21.666 1.00 90.31 95 VAL A N 1
ATOM 770 C CA . VAL A 1 95 ? -0.332 -1.407 22.604 1.00 90.31 95 VAL A CA 1
ATOM 771 C C . VAL A 1 95 ? 0.982 -0.781 22.131 1.00 90.31 95 VAL A C 1
ATOM 773 O O . VAL A 1 95 ? 1.669 -0.134 22.916 1.00 90.31 95 VAL A O 1
ATOM 776 N N . ILE A 1 96 ? 1.320 -0.946 20.847 1.00 87.19 96 ILE A N 1
ATOM 777 C CA . ILE A 1 96 ? 2.513 -0.321 20.257 1.00 87.19 96 ILE A CA 1
ATOM 778 C C . ILE A 1 96 ? 2.219 1.113 19.821 1.00 87.19 96 ILE A C 1
ATOM 780 O O . ILE A 1 96 ? 3.071 1.974 19.979 1.00 87.19 96 ILE A O 1
ATOM 784 N N . MET A 1 97 ? 1.005 1.414 19.352 1.00 84.44 97 MET A N 1
ATOM 785 C CA . MET A 1 97 ? 0.655 2.765 18.893 1.00 84.44 97 MET A CA 1
ATOM 786 C C . MET A 1 97 ? 0.824 3.828 19.984 1.00 84.44 97 MET A C 1
ATOM 788 O O . MET A 1 97 ? 1.224 4.952 19.690 1.00 84.44 97 MET A O 1
ATOM 792 N N . LYS A 1 98 ? 0.565 3.475 21.246 1.00 85.69 98 LYS A N 1
ATOM 793 C CA . LYS A 1 98 ? 0.701 4.381 22.395 1.00 85.69 98 LYS A CA 1
ATOM 794 C C . LYS A 1 98 ? 2.144 4.642 22.828 1.00 85.69 98 LYS A C 1
ATOM 796 O O . LYS A 1 98 ? 2.380 5.615 23.538 1.00 85.69 98 LYS A O 1
ATOM 801 N N . THR A 1 99 ? 3.094 3.790 22.446 1.00 88.69 99 THR A N 1
ATOM 802 C CA . THR A 1 99 ? 4.498 3.898 22.880 1.00 88.69 99 THR A CA 1
ATOM 803 C C . THR A 1 99 ? 5.407 4.541 21.833 1.00 88.69 99 THR A C 1
ATOM 805 O O . THR A 1 99 ? 6.589 4.751 22.102 1.00 88.69 99 THR A O 1
ATOM 808 N N . LEU A 1 100 ? 4.876 4.876 20.652 1.00 85.19 100 LEU A N 1
ATOM 809 C CA . LEU A 1 100 ? 5.639 5.505 19.575 1.00 85.19 100 LEU A CA 1
ATOM 810 C C . LEU A 1 100 ? 5.979 6.970 19.884 1.00 85.19 100 LEU A C 1
ATOM 812 O O . LEU A 1 100 ? 5.163 7.723 20.417 1.00 85.19 100 LEU A O 1
ATOM 816 N N . ASP A 1 101 ? 7.175 7.398 19.472 1.00 83.38 101 ASP A N 1
ATOM 817 C CA . ASP A 1 101 ? 7.552 8.812 19.478 1.00 83.38 101 ASP A CA 1
ATOM 818 C C . ASP A 1 101 ? 6.742 9.570 18.414 1.00 83.38 101 ASP A C 1
ATOM 820 O O . ASP A 1 101 ? 6.839 9.298 17.212 1.00 83.38 101 ASP A O 1
ATOM 824 N N . GLN A 1 102 ? 5.970 10.564 18.855 1.00 80.00 102 GLN A N 1
ATOM 825 C CA . GLN A 1 102 ? 5.169 11.409 17.970 1.00 80.00 102 GLN A CA 1
ATOM 826 C C . GLN A 1 102 ? 6.021 12.145 16.923 1.00 80.00 102 GLN A C 1
ATOM 828 O O . GLN A 1 102 ? 5.541 12.386 15.816 1.00 80.00 102 GLN A O 1
ATOM 833 N N . GLY A 1 103 ? 7.286 12.459 17.226 1.00 78.00 103 GLY A N 1
ATOM 834 C CA . GLY A 1 103 ? 8.212 13.114 16.297 1.00 78.00 103 GLY A CA 1
ATOM 835 C C . GLY A 1 103 ? 8.697 12.219 15.151 1.00 78.00 103 GLY A C 1
ATOM 836 O O . GLY A 1 103 ? 9.130 12.737 14.126 1.00 78.00 103 GLY A O 1
ATOM 837 N N . ALA A 1 104 ? 8.608 10.893 15.294 1.00 79.44 104 ALA A N 1
ATOM 838 C CA . ALA A 1 104 ? 8.965 9.938 14.241 1.00 79.44 104 ALA A CA 1
ATOM 839 C C . ALA A 1 104 ? 7.763 9.553 13.358 1.00 79.44 104 ALA A C 1
ATOM 841 O O . ALA A 1 104 ? 7.939 9.178 12.200 1.00 79.44 104 ALA A O 1
ATOM 842 N N . VAL A 1 105 ? 6.543 9.655 13.896 1.00 70.12 105 VAL A N 1
ATOM 843 C CA . VAL A 1 105 ? 5.294 9.335 13.182 1.00 70.12 105 VAL A CA 1
ATOM 844 C C . VAL A 1 105 ? 4.760 10.540 12.407 1.00 70.12 105 VAL A C 1
ATOM 846 O O . VAL A 1 105 ? 4.254 10.381 11.297 1.00 70.12 105 VAL A O 1
ATOM 849 N N . CYS A 1 106 ? 4.909 11.745 12.964 1.00 71.06 106 CYS A N 1
ATOM 850 C CA . CYS A 1 106 ? 4.550 13.007 12.325 1.00 71.06 106 CYS A CA 1
ATOM 851 C C . CYS A 1 106 ? 5.826 13.765 11.915 1.00 71.06 106 CYS A C 1
ATOM 853 O O . CYS A 1 106 ? 6.258 14.642 12.667 1.00 71.06 106 CYS A O 1
ATOM 855 N N . PRO A 1 107 ? 6.425 13.481 10.739 1.00 56.66 107 PRO A N 1
ATOM 856 C CA . PRO A 1 107 ? 7.635 14.175 10.287 1.00 56.66 107 PRO A CA 1
ATOM 857 C C . PRO A 1 107 ? 7.486 15.708 10.247 1.00 56.66 107 PRO A C 1
ATOM 859 O O . PRO A 1 107 ? 8.460 16.433 10.444 1.00 56.66 107 PRO A O 1
ATOM 862 N N . GLU A 1 108 ? 6.263 16.216 10.067 1.00 56.84 108 GLU A N 1
ATOM 863 C CA . GLU A 1 108 ? 5.941 17.647 10.096 1.00 56.84 108 GLU A CA 1
ATOM 864 C C . GLU A 1 108 ? 5.889 18.277 11.501 1.00 56.84 108 GLU A C 1
ATOM 866 O O . GLU A 1 108 ? 5.906 19.508 11.611 1.00 56.84 108 GLU A O 1
ATOM 871 N N . TYR A 1 109 ? 5.847 17.500 12.592 1.00 47.31 109 TYR A N 1
ATOM 872 C CA . TYR A 1 109 ? 5.818 18.055 13.951 1.00 47.31 109 TYR A CA 1
ATOM 873 C C . TYR A 1 109 ? 7.233 18.410 14.409 1.00 47.31 109 TYR A C 1
ATOM 875 O O . TYR A 1 109 ? 7.816 17.825 15.324 1.00 47.31 109 TYR A O 1
ATOM 883 N N . ARG A 1 110 ? 7.802 19.436 13.770 1.00 53.69 110 ARG A N 1
ATOM 884 C CA . ARG A 1 110 ? 8.938 20.167 14.326 1.00 53.69 110 ARG A CA 1
ATOM 885 C C . ARG A 1 110 ? 8.526 20.591 15.733 1.00 53.69 110 ARG A C 1
ATOM 887 O O . ARG A 1 110 ? 7.587 21.374 15.870 1.00 53.69 110 ARG A O 1
ATOM 894 N N . ARG A 1 111 ? 9.224 20.100 16.766 1.00 54.19 111 ARG A N 1
ATOM 895 C CA . ARG A 1 111 ? 9.124 20.650 18.126 1.00 54.19 111 ARG A CA 1
ATOM 896 C C . ARG A 1 111 ? 9.223 22.166 17.989 1.00 54.19 111 ARG A C 1
ATOM 898 O O . ARG A 1 111 ? 10.292 22.675 17.648 1.00 54.19 111 ARG A O 1
ATOM 905 N N . GLN A 1 112 ? 8.113 22.887 18.151 1.00 51.97 112 GLN A N 1
ATOM 906 C CA . GLN A 1 112 ? 8.189 24.337 18.210 1.00 51.97 112 GLN A CA 1
ATOM 907 C C . GLN A 1 112 ? 9.115 24.636 19.389 1.00 51.97 112 GLN A C 1
ATOM 909 O O . GLN A 1 112 ? 8.847 24.143 20.489 1.00 51.97 112 GLN A O 1
ATOM 914 N N . PRO A 1 113 ? 10.227 25.367 19.203 1.00 54.31 113 PRO A N 1
ATOM 915 C CA . PRO A 1 113 ? 10.969 25.828 20.357 1.00 54.31 113 PRO A CA 1
ATOM 916 C C . PRO A 1 113 ? 9.998 26.679 21.170 1.00 54.31 113 PRO A C 1
ATOM 918 O O . PRO A 1 113 ? 9.365 27.584 20.618 1.00 54.31 113 PRO A O 1
ATOM 921 N N . VAL A 1 114 ? 9.847 26.357 22.455 1.00 57.00 114 VAL A N 1
ATOM 922 C CA . VAL A 1 114 ? 9.068 27.155 23.403 1.00 57.00 114 VAL A CA 1
ATOM 923 C C . VAL A 1 114 ? 9.606 28.581 23.294 1.00 57.00 114 VAL A C 1
ATOM 925 O O . VAL A 1 114 ? 10.737 28.853 23.702 1.00 57.00 114 VAL A O 1
ATOM 928 N N . ARG A 1 115 ? 8.873 29.483 22.629 1.00 52.66 115 ARG A N 1
ATOM 929 C CA . ARG A 1 115 ? 9.358 30.853 22.451 1.00 52.66 115 ARG A CA 1
ATOM 930 C C . ARG A 1 115 ? 9.336 31.508 23.831 1.00 52.66 115 ARG A C 1
ATOM 932 O O . ARG A 1 115 ? 8.276 31.512 24.457 1.00 52.66 115 ARG A O 1
ATOM 939 N N . PRO A 1 116 ? 10.458 32.061 24.322 1.00 52.00 116 PRO A N 1
ATOM 940 C CA . PRO A 1 116 ? 10.438 32.791 25.578 1.00 52.00 116 PRO A CA 1
ATOM 941 C C . PRO A 1 116 ? 9.483 33.976 25.424 1.00 52.00 116 PRO A C 1
ATOM 943 O O . PRO A 1 116 ? 9.667 34.824 24.548 1.00 52.00 116 PRO A O 1
ATOM 946 N N . TYR A 1 117 ? 8.445 34.029 26.255 1.00 53.38 117 TYR A N 1
ATOM 947 C CA . TYR A 1 117 ? 7.597 35.209 26.337 1.00 53.38 117 TYR A CA 1
ATOM 948 C C . TYR A 1 117 ? 8.313 36.252 27.197 1.00 53.38 117 TYR A C 1
ATOM 950 O O . TYR A 1 117 ? 8.746 35.964 28.314 1.00 53.38 117 TYR A O 1
ATOM 958 N N . VAL A 1 118 ? 8.472 37.465 26.669 1.00 56.78 118 VAL A N 1
ATOM 959 C CA . VAL A 1 118 ? 9.039 38.590 27.417 1.00 56.78 118 VAL A CA 1
ATOM 960 C C . VAL A 1 118 ? 7.883 39.383 28.013 1.00 56.78 118 VAL A C 1
ATOM 962 O O . VAL A 1 118 ? 7.284 40.219 27.338 1.00 56.78 118 VAL A O 1
ATOM 965 N N . GLU A 1 119 ? 7.567 39.139 29.283 1.00 53.34 119 GLU A N 1
ATOM 966 C CA . GLU A 1 119 ? 6.604 39.968 30.007 1.00 53.34 119 GLU A CA 1
ATOM 967 C C . GLU A 1 119 ? 7.304 41.254 30.472 1.00 53.34 119 GLU A C 1
ATOM 969 O O . GLU A 1 119 ? 8.143 41.244 31.375 1.00 53.34 119 GLU A O 1
ATOM 974 N N . ARG A 1 120 ? 6.991 42.389 29.833 1.00 53.31 120 ARG A N 1
ATOM 975 C CA . ARG A 1 120 ? 7.440 43.707 30.307 1.00 53.31 120 ARG A CA 1
ATOM 976 C C . ARG A 1 120 ? 6.515 44.181 31.425 1.00 53.31 120 ARG A C 1
ATOM 978 O O . ARG A 1 120 ? 5.498 44.815 31.157 1.00 53.31 120 ARG A O 1
ATOM 985 N N . ARG A 1 121 ? 6.882 43.920 32.682 1.00 54.56 121 ARG A N 1
ATOM 986 C CA . ARG A 1 121 ? 6.240 44.575 33.829 1.00 54.56 121 ARG A CA 1
ATOM 987 C C . ARG A 1 121 ? 6.867 45.946 34.068 1.00 54.56 121 ARG A C 1
ATOM 989 O O . ARG A 1 121 ? 8.075 46.058 34.259 1.00 54.56 121 ARG A O 1
ATOM 996 N N . ARG A 1 122 ? 6.039 46.995 34.067 1.00 49.94 122 ARG A N 1
ATOM 997 C CA . ARG A 1 122 ? 6.420 48.311 34.594 1.00 49.94 122 ARG A CA 1
ATOM 998 C C . ARG A 1 122 ? 6.385 48.225 36.120 1.00 49.94 122 ARG A C 1
ATOM 1000 O O . ARG A 1 122 ? 5.305 48.127 36.693 1.00 49.94 122 ARG A O 1
ATOM 1007 N N . SER A 1 123 ? 7.543 48.235 36.772 1.00 53.09 123 SER A N 1
ATOM 1008 C CA . SER A 1 123 ? 7.621 48.492 38.211 1.00 53.09 123 SER A CA 1
ATOM 1009 C C . SER A 1 123 ? 7.296 49.965 38.450 1.00 53.09 123 SER A C 1
ATOM 1011 O O . SER A 1 123 ? 7.926 50.847 37.864 1.00 53.09 123 SER A O 1
ATOM 1013 N N . GLY A 1 124 ? 6.265 50.232 39.252 1.00 51.56 124 GLY A N 1
ATOM 1014 C CA . GLY A 1 124 ? 5.960 51.583 39.709 1.00 51.56 124 GLY A CA 1
ATOM 1015 C C . GLY A 1 124 ? 7.145 52.153 40.489 1.00 51.56 124 GLY A C 1
ATOM 1016 O O . GLY A 1 124 ? 7.714 51.462 41.328 1.00 51.56 124 GLY A O 1
ATOM 1017 N N . GLY A 1 125 ? 7.501 53.404 40.190 1.00 50.91 125 GLY A N 1
ATOM 1018 C CA . GLY A 1 125 ? 8.578 54.141 40.853 1.00 50.91 125 GLY A CA 1
ATOM 1019 C C . GLY A 1 125 ? 9.945 53.961 40.187 1.00 50.91 125 GLY A C 1
ATOM 1020 O O . GLY A 1 125 ? 10.530 52.888 40.230 1.00 50.91 125 GLY A O 1
ATOM 1021 N N . ALA A 1 126 ? 10.444 55.042 39.579 1.00 55.69 126 ALA A N 1
ATOM 1022 C CA . ALA A 1 126 ? 11.816 55.220 39.090 1.00 55.69 126 ALA A CA 1
ATOM 1023 C C . ALA A 1 126 ? 12.383 54.106 38.171 1.00 55.69 126 ALA A C 1
ATOM 1025 O O . ALA A 1 126 ? 13.240 53.315 38.544 1.00 55.69 126 ALA A O 1
ATOM 1026 N N . GLY A 1 127 ? 11.955 54.113 36.904 1.00 51.00 127 GLY A N 1
ATOM 1027 C CA . GLY A 1 127 ? 12.883 54.035 35.764 1.00 51.00 127 GLY A CA 1
ATOM 1028 C C . GLY A 1 127 ? 13.786 52.809 35.556 1.00 51.00 127 GLY A C 1
ATOM 1029 O O . GLY A 1 127 ? 14.788 52.963 34.865 1.00 51.00 127 GLY A O 1
ATOM 1030 N N . LEU A 1 128 ? 13.468 51.609 36.057 1.00 48.50 128 LEU A N 1
ATOM 1031 C CA . LEU A 1 128 ? 14.228 50.396 35.706 1.00 48.50 128 LEU A CA 1
ATOM 1032 C C . LEU A 1 128 ? 13.330 49.307 35.092 1.00 48.50 128 LEU A C 1
ATOM 1034 O O . LEU A 1 128 ? 12.528 48.676 35.775 1.00 48.50 128 LEU A O 1
ATOM 1038 N N . LEU A 1 129 ? 13.471 49.057 33.785 1.00 50.53 129 LEU A N 1
ATOM 1039 C CA . LEU A 1 129 ? 12.837 47.917 33.113 1.00 50.53 129 LEU A CA 1
ATOM 1040 C C . LEU A 1 129 ? 13.563 46.625 33.520 1.00 50.53 129 LEU A C 1
ATOM 1042 O O . LEU A 1 129 ? 14.639 46.328 33.005 1.00 50.53 129 LEU A O 1
ATOM 1046 N N . ARG A 1 130 ? 12.979 45.823 34.418 1.00 54.56 130 ARG A N 1
ATOM 1047 C CA . ARG A 1 130 ? 13.459 44.454 34.670 1.00 54.56 130 ARG A CA 1
ATOM 1048 C C . ARG A 1 130 ? 12.880 43.498 33.629 1.00 54.56 130 ARG A C 1
ATOM 1050 O O . ARG A 1 130 ? 11.675 43.269 33.583 1.00 54.56 130 ARG A O 1
ATOM 1057 N N . GLN A 1 131 ? 13.751 42.919 32.807 1.00 51.09 131 GLN A N 1
ATOM 1058 C CA . GLN A 1 131 ? 13.393 41.858 31.869 1.00 51.09 131 GLN A CA 1
ATOM 1059 C C . GLN A 1 131 ? 13.456 40.508 32.593 1.00 51.09 131 GLN A C 1
ATOM 1061 O O . GLN A 1 131 ? 14.539 40.000 32.868 1.00 51.09 131 GLN A O 1
ATOM 1066 N N . ILE A 1 132 ? 12.301 39.928 32.920 1.00 55.16 132 ILE A N 1
ATOM 1067 C CA . ILE A 1 132 ? 12.223 38.583 33.502 1.00 55.16 132 ILE A CA 1
ATOM 1068 C C . ILE A 1 132 ? 11.913 37.610 32.361 1.00 55.16 132 ILE A C 1
ATOM 1070 O O . ILE A 1 132 ? 10.902 37.757 31.676 1.00 55.16 132 ILE A O 1
ATOM 1074 N N . ARG A 1 133 ? 12.805 36.642 32.116 1.00 46.78 133 ARG A N 1
ATOM 1075 C CA . ARG A 1 133 ? 12.541 35.529 31.191 1.00 46.78 133 ARG A CA 1
ATOM 1076 C C . ARG A 1 133 ? 11.839 34.420 31.968 1.00 46.78 133 ARG A C 1
ATOM 1078 O O . ARG A 1 133 ? 12.392 33.935 32.949 1.00 46.78 133 ARG A O 1
ATOM 1085 N N . GLY A 1 134 ? 10.651 34.029 31.524 1.00 54.12 134 GLY A N 1
ATOM 1086 C CA . GLY A 1 134 ? 9.934 32.860 32.027 1.00 54.12 134 GLY A CA 1
ATOM 1087 C C . GLY A 1 134 ? 9.627 31.884 30.893 1.00 54.12 134 GLY A C 1
ATOM 1088 O O . GLY A 1 134 ? 9.478 32.295 29.741 1.00 54.12 134 GLY A O 1
ATOM 1089 N N . TYR A 1 135 ? 9.523 30.601 31.227 1.00 43.09 135 TYR A N 1
ATOM 1090 C CA . TYR A 1 135 ? 8.979 29.568 30.347 1.00 43.09 135 TYR A CA 1
ATOM 1091 C C . TYR A 1 135 ? 7.567 29.231 30.840 1.00 43.09 135 TYR A C 1
ATOM 1093 O O . TYR A 1 135 ? 7.386 28.984 32.031 1.00 43.09 135 TYR A O 1
ATOM 1101 N N . ARG A 1 136 ? 6.563 29.268 29.955 1.00 43.38 136 ARG A N 1
ATOM 1102 C CA . ARG A 1 136 ? 5.235 28.707 30.253 1.00 43.38 136 ARG A CA 1
ATOM 1103 C C . ARG A 1 136 ? 5.279 27.209 29.957 1.00 43.38 136 ARG A C 1
ATOM 1105 O O . ARG A 1 136 ? 5.731 26.839 28.873 1.00 43.38 136 ARG A O 1
ATOM 1112 N N . GLY A 1 137 ? 4.877 26.408 30.944 1.00 38.12 137 GLY A N 1
ATOM 1113 C CA . GLY A 1 137 ? 4.554 24.990 30.770 1.00 38.12 137 GLY A CA 1
ATOM 1114 C C . GLY A 1 137 ? 3.216 24.801 30.076 1.00 38.12 137 GLY A C 1
ATOM 1115 O O . GLY A 1 137 ? 2.424 25.774 30.060 1.00 38.12 137 GLY A O 1
#